Protein AF-A0A7L4BNN2-F1 (afdb_monomer_lite)

Sequence (101 aa):
QAYVSYSNIAALTHLAAKPGWEITSTLDDIKIWTHEEGDVLSFKVEMQVKIPSHLAFSLLTCEVLLAVNEDEKIYYITSPPMTGHKPRDFVILVSQRQPCK

Organism: NCBI:txid297813

Structure (mmCIF, N/CA/C/O backbone):
data_AF-A0A7L4BNN2-F1
#
_entry.id   AF-A0A7L4BNN2-F1
#
loop_
_atom_site.group_PDB
_atom_site.id
_atom_site.type_symbol
_atom_site.label_atom_id
_atom_site.label_alt_id
_atom_site.label_comp_id
_atom_site.label_asym_id
_atom_site.label_entity_id
_atom_site.label_seq_id
_atom_site.pdbx_PDB_ins_code
_atom_site.Cartn_x
_atom_site.Cartn_y
_atom_site.Cartn_z
_atom_site.occupancy
_atom_site.B_iso_or_equiv
_atom_site.auth_seq_id
_atom_site.auth_comp_id
_atom_site.auth_asym_id
_atom_site.auth_atom_id
_atom_site.pdbx_PDB_model_num
ATOM 1 N N . GLN A 1 1 ? 7.545 3.885 -20.710 1.00 61.56 1 GLN A N 1
ATOM 2 C CA . GLN A 1 1 ? 7.872 3.234 -19.426 1.00 61.56 1 GLN A CA 1
ATOM 3 C C . GLN A 1 1 ? 8.038 4.220 -18.273 1.00 61.56 1 GLN A C 1
ATOM 5 O O . GLN A 1 1 ? 7.241 4.143 -17.352 1.00 61.56 1 GLN A O 1
ATOM 10 N N . ALA A 1 2 ? 8.994 5.158 -18.328 1.00 74.50 2 ALA A N 1
ATOM 11 C CA . ALA A 1 2 ? 9.270 6.096 -17.226 1.00 74.50 2 ALA A CA 1
ATOM 12 C C . ALA A 1 2 ? 8.026 6.833 -16.681 1.00 74.50 2 ALA A C 1
ATOM 14 O O . ALA A 1 2 ? 7.904 7.027 -15.475 1.00 74.50 2 ALA A O 1
ATOM 15 N N . TYR A 1 3 ? 7.073 7.172 -17.556 1.00 85.56 3 TYR A N 1
ATOM 16 C CA . TYR A 1 3 ? 5.809 7.806 -17.172 1.00 85.56 3 TYR A CA 1
ATOM 17 C C . TYR A 1 3 ? 4.944 6.953 -16.229 1.00 85.56 3 TYR A C 1
ATOM 19 O O . TYR A 1 3 ? 4.426 7.469 -15.245 1.00 85.56 3 TYR A O 1
ATOM 27 N N . VAL A 1 4 ? 4.810 5.648 -16.494 1.00 86.88 4 VAL A N 1
ATOM 28 C CA . VAL A 1 4 ? 3.949 4.756 -15.693 1.00 86.88 4 VAL A CA 1
ATOM 29 C C . VAL A 1 4 ? 4.534 4.580 -14.291 1.00 86.88 4 VAL A C 1
ATOM 31 O O . VAL A 1 4 ? 3.813 4.692 -13.306 1.00 86.88 4 VAL A O 1
ATOM 34 N N . SER A 1 5 ? 5.853 4.407 -14.196 1.00 87.69 5 SER A N 1
ATOM 35 C CA . SER A 1 5 ? 6.567 4.340 -12.918 1.00 87.69 5 SER A CA 1
ATOM 36 C C . SER A 1 5 ? 6.443 5.636 -12.113 1.00 87.69 5 SER A C 1
ATOM 38 O O . SER A 1 5 ? 6.165 5.600 -10.918 1.00 87.69 5 SER A O 1
ATOM 40 N N . TYR A 1 6 ? 6.596 6.797 -12.761 1.00 89.06 6 TYR A N 1
ATOM 41 C CA . TYR A 1 6 ? 6.388 8.092 -12.105 1.00 89.06 6 TYR A CA 1
ATOM 42 C C . TYR A 1 6 ? 4.952 8.247 -11.590 1.00 89.06 6 TYR A C 1
ATOM 44 O O . TYR A 1 6 ? 4.747 8.628 -10.440 1.00 89.06 6 TYR A O 1
ATOM 52 N N . SER A 1 7 ? 3.966 7.901 -12.421 1.00 93.00 7 SER A N 1
ATOM 53 C CA . SER A 1 7 ? 2.552 7.962 -12.053 1.00 93.00 7 SER A CA 1
ATOM 54 C C . SER A 1 7 ? 2.229 7.070 -10.854 1.00 93.00 7 SER A C 1
ATOM 56 O O . SER A 1 7 ? 1.422 7.465 -10.020 1.00 93.00 7 SER A O 1
ATOM 58 N N . ASN A 1 8 ? 2.859 5.896 -10.746 1.00 92.44 8 ASN A N 1
ATOM 59 C CA . ASN A 1 8 ? 2.667 4.972 -9.627 1.00 92.44 8 ASN A CA 1
ATOM 60 C C . ASN A 1 8 ? 3.125 5.598 -8.297 1.00 92.44 8 ASN A C 1
ATOM 62 O O . ASN A 1 8 ? 2.377 5.627 -7.321 1.00 92.44 8 ASN A O 1
ATOM 66 N N . ILE A 1 9 ? 4.325 6.190 -8.289 1.00 92.19 9 ILE A N 1
ATOM 67 C CA . ILE A 1 9 ? 4.864 6.910 -7.126 1.00 92.19 9 ILE A CA 1
ATOM 68 C C . ILE A 1 9 ? 3.984 8.109 -6.769 1.00 92.19 9 ILE A C 1
ATOM 70 O O . ILE A 1 9 ? 3.577 8.250 -5.618 1.00 92.19 9 ILE A O 1
ATOM 74 N N . ALA A 1 10 ? 3.652 8.945 -7.755 1.00 93.94 10 ALA A N 1
ATOM 75 C CA . ALA A 1 10 ? 2.846 10.141 -7.541 1.00 93.94 10 ALA A CA 1
ATOM 76 C C . ALA A 1 10 ? 1.456 9.807 -6.977 1.00 93.94 10 ALA A C 1
ATOM 78 O O . ALA A 1 10 ? 0.984 10.499 -6.075 1.00 93.94 10 ALA A O 1
ATOM 79 N N . ALA A 1 11 ? 0.826 8.728 -7.454 1.00 94.81 11 ALA A N 1
ATOM 80 C CA . ALA A 1 11 ? -0.469 8.274 -6.960 1.00 94.81 11 ALA A CA 1
ATOM 81 C C . ALA A 1 11 ? -0.415 7.888 -5.473 1.00 94.81 11 ALA A C 1
ATOM 83 O O . ALA A 1 11 ? -1.263 8.336 -4.700 1.00 94.81 11 ALA A O 1
ATOM 84 N N . LEU A 1 12 ? 0.599 7.121 -5.052 1.00 94.19 12 LEU A N 1
ATOM 85 C CA . LEU A 1 12 ? 0.764 6.746 -3.645 1.00 94.19 12 LEU A CA 1
ATOM 86 C C . LEU A 1 12 ? 1.095 7.959 -2.767 1.00 94.19 12 LEU A C 1
ATOM 88 O O . LEU A 1 12 ? 0.507 8.114 -1.698 1.00 94.19 12 LEU A O 1
ATOM 92 N N . THR A 1 13 ? 1.995 8.841 -3.218 1.00 93.81 13 THR A N 1
ATOM 93 C CA . THR A 1 13 ? 2.333 10.080 -2.499 1.00 93.81 13 THR A CA 1
ATOM 94 C C . THR A 1 13 ? 1.100 10.955 -2.299 1.00 93.81 13 THR A C 1
ATOM 96 O O . THR A 1 13 ? 0.864 11.441 -1.195 1.00 93.81 13 THR A O 1
ATOM 99 N N . HIS A 1 14 ? 0.283 11.117 -3.341 1.00 94.75 14 HIS A N 1
ATOM 100 C CA . HIS A 1 14 ? -0.951 11.889 -3.268 1.00 94.75 14 HIS A CA 1
ATOM 101 C C . HIS A 1 14 ? -1.971 11.246 -2.319 1.00 94.75 14 HIS A C 1
ATOM 103 O O . HIS A 1 14 ? -2.537 11.940 -1.481 1.00 94.75 14 HIS A O 1
ATOM 109 N N . LEU A 1 15 ? -2.178 9.924 -2.399 1.00 95.38 15 LEU A N 1
ATOM 110 C CA . LEU A 1 15 ? -3.099 9.199 -1.516 1.00 95.38 15 LEU A CA 1
ATOM 111 C C . LEU A 1 15 ? -2.691 9.308 -0.039 1.00 95.38 15 LEU A C 1
ATOM 113 O O . LEU A 1 15 ? -3.529 9.594 0.813 1.00 95.38 15 LEU A O 1
ATOM 117 N N . ALA A 1 16 ? -1.404 9.120 0.261 1.00 94.00 16 ALA A N 1
ATOM 118 C CA . ALA A 1 16 ? -0.879 9.197 1.622 1.00 94.00 16 ALA A CA 1
ATOM 119 C C . ALA A 1 16 ? -0.981 10.609 2.223 1.00 94.00 16 ALA A C 1
ATOM 121 O O . ALA A 1 16 ? -1.154 10.744 3.433 1.00 94.00 16 ALA A O 1
ATOM 122 N N . ALA A 1 17 ? -0.890 11.648 1.386 1.00 95.06 17 ALA A N 1
ATOM 123 C CA . ALA A 1 17 ? -0.983 13.047 1.794 1.00 95.06 17 ALA A CA 1
ATOM 124 C C . ALA A 1 17 ? -2.422 13.588 1.863 1.00 95.06 17 ALA A C 1
ATOM 126 O O . ALA A 1 17 ? -2.607 14.733 2.283 1.00 95.06 17 ALA A O 1
ATOM 127 N N . LYS A 1 18 ? -3.437 12.809 1.451 1.00 95.06 18 LYS A N 1
ATOM 128 C CA . LYS A 1 18 ? -4.836 13.250 1.534 1.00 95.06 18 LYS A CA 1
ATOM 129 C C . LYS A 1 18 ? -5.193 13.640 2.978 1.00 95.06 18 LYS A C 1
ATOM 131 O O . LYS A 1 18 ? -4.820 12.918 3.903 1.00 95.06 18 LYS A O 1
ATOM 136 N N . PRO A 1 19 ? -5.901 14.759 3.202 1.00 94.44 19 PRO A N 1
ATOM 137 C CA . PRO A 1 19 ? -6.459 15.068 4.515 1.00 94.44 19 PRO A CA 1
ATOM 138 C C . PRO A 1 19 ? -7.627 14.122 4.838 1.00 94.44 19 PRO A C 1
ATOM 140 O O . PRO A 1 19 ? -8.129 13.437 3.957 1.00 94.44 19 PRO A O 1
ATOM 143 N N . GLY A 1 20 ? -8.084 14.102 6.094 1.00 94.12 20 GLY A N 1
ATOM 144 C CA . GLY A 1 20 ? -9.300 13.365 6.476 1.00 94.12 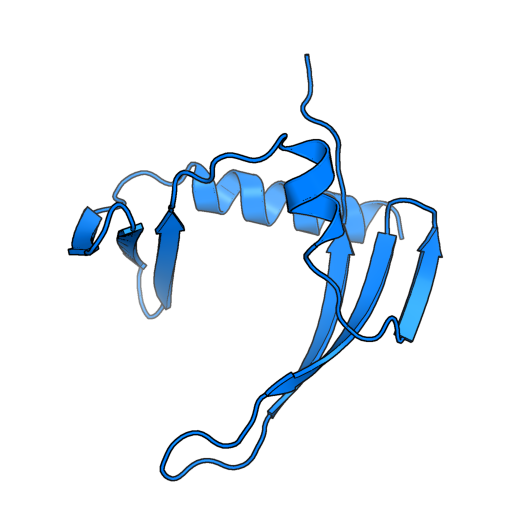20 GLY A CA 1
ATOM 145 C C . GLY A 1 20 ? -9.111 11.873 6.767 1.00 94.12 20 GLY A C 1
ATOM 146 O O . GLY A 1 20 ? -10.090 11.142 6.821 1.00 94.12 20 GLY A O 1
ATOM 147 N N . TRP A 1 21 ? -7.875 11.401 6.953 1.00 97.06 21 TRP A N 1
ATOM 148 C CA . TRP A 1 21 ? -7.641 10.061 7.499 1.00 97.06 21 TRP A CA 1
ATOM 149 C C . TRP A 1 21 ? -8.056 9.997 8.969 1.00 97.06 21 TRP A C 1
ATOM 151 O O . TRP A 1 21 ? -7.569 10.777 9.789 1.00 97.06 21 TRP A O 1
ATOM 161 N N . GLU A 1 22 ? -8.872 9.007 9.311 1.00 96.69 22 GLU A N 1
ATOM 162 C CA . GLU A 1 22 ? -9.339 8.768 10.676 1.00 96.69 22 GLU A CA 1
ATOM 163 C C . GLU A 1 22 ? -8.811 7.432 11.197 1.00 96.69 22 GLU A C 1
ATOM 165 O O . GLU A 1 22 ? -8.802 6.440 10.471 1.00 96.69 22 GLU A O 1
ATOM 170 N N . ILE A 1 23 ? -8.359 7.389 12.455 1.00 92.94 23 ILE A N 1
ATOM 171 C CA . ILE A 1 23 ? -7.959 6.131 13.098 1.00 92.94 23 ILE A CA 1
ATOM 172 C C . ILE A 1 23 ? -9.225 5.375 13.488 1.00 92.94 23 ILE A C 1
ATOM 174 O O . ILE A 1 23 ? -9.973 5.833 14.348 1.00 92.94 23 ILE A O 1
ATOM 178 N N . THR A 1 24 ? -9.432 4.194 12.915 1.00 90.19 24 THR A N 1
ATOM 179 C CA . THR A 1 24 ? -10.585 3.335 13.231 1.00 90.19 24 THR A CA 1
ATOM 180 C C . THR A 1 24 ? -10.233 2.151 14.110 1.00 90.19 24 THR A C 1
ATOM 182 O O . THR A 1 24 ? -11.113 1.578 14.750 1.00 90.19 24 THR A O 1
ATOM 185 N N . SER A 1 25 ? -8.956 1.774 14.184 1.00 86.62 25 SER A N 1
ATOM 186 C CA . SER A 1 25 ? -8.515 0.699 15.065 1.00 86.62 25 SER A CA 1
ATOM 187 C C . SER A 1 25 ? -7.067 0.873 15.495 1.00 86.62 25 SER A C 1
ATOM 189 O O . SER A 1 25 ? -6.211 1.303 14.717 1.00 86.62 25 SER A O 1
ATOM 191 N N . THR A 1 26 ? -6.801 0.496 16.741 1.00 86.88 26 THR A N 1
ATOM 192 C CA . THR A 1 26 ? -5.457 0.356 17.293 1.00 86.88 26 THR A CA 1
ATOM 193 C C . THR A 1 26 ? -5.365 -0.978 18.020 1.00 86.88 26 THR A C 1
ATOM 195 O O . THR A 1 26 ? -6.106 -1.192 18.981 1.00 86.88 26 THR A O 1
ATOM 198 N N . LEU A 1 27 ? -4.468 -1.858 17.583 1.00 87.69 27 LEU A N 1
ATOM 199 C CA . LEU A 1 27 ? -4.190 -3.141 18.230 1.00 87.69 27 LEU A CA 1
ATOM 200 C C . LEU A 1 27 ? -2.688 -3.408 18.156 1.00 87.69 27 LEU A C 1
ATOM 202 O O . LEU A 1 27 ? -2.130 -3.335 17.069 1.00 87.69 27 LEU A O 1
ATOM 206 N N . ASP A 1 28 ? -2.046 -3.710 19.285 1.00 85.56 28 ASP A N 1
ATOM 207 C CA . ASP A 1 28 ? -0.639 -4.140 19.341 1.00 85.56 28 ASP A CA 1
ATOM 208 C C . ASP A 1 28 ? 0.329 -3.266 18.510 1.00 85.56 28 ASP A C 1
ATOM 210 O O . ASP A 1 28 ? 1.083 -3.763 17.678 1.00 85.56 28 ASP A O 1
ATOM 214 N N . ASP A 1 29 ? 0.282 -1.941 18.702 1.00 86.19 29 ASP A N 1
ATOM 215 C CA . ASP A 1 29 ? 1.076 -0.938 17.961 1.00 86.19 29 ASP A CA 1
ATOM 216 C C . ASP A 1 29 ? 0.803 -0.853 16.442 1.00 86.19 29 ASP A C 1
ATOM 218 O O . ASP A 1 29 ? 1.503 -0.143 15.711 1.00 86.19 29 ASP A O 1
ATOM 222 N N . ILE A 1 30 ? -0.257 -1.509 15.964 1.00 93.88 30 ILE A N 1
ATOM 223 C CA . ILE A 1 30 ? -0.789 -1.386 14.606 1.00 93.88 30 ILE A CA 1
ATOM 224 C C . ILE A 1 30 ? -1.932 -0.373 14.619 1.00 93.88 30 ILE A C 1
ATOM 226 O O . ILE A 1 30 ? -2.893 -0.504 15.379 1.00 93.88 30 ILE A O 1
ATOM 230 N N . LYS A 1 31 ? -1.847 0.634 13.749 1.00 95.50 31 LYS A N 1
ATOM 231 C CA . LYS A 1 31 ? -2.897 1.629 13.518 1.00 95.50 31 LYS A CA 1
ATOM 232 C C . LYS A 1 31 ? -3.541 1.381 12.166 1.00 95.50 31 LYS A C 1
ATOM 234 O O . LYS A 1 31 ? -2.848 1.332 11.150 1.00 95.50 31 LYS A O 1
ATOM 239 N N . ILE A 1 32 ? -4.862 1.269 12.151 1.00 96.44 32 ILE A N 1
ATOM 240 C CA . ILE A 1 32 ? -5.648 1.226 10.921 1.00 96.44 32 ILE A CA 1
ATOM 241 C C . ILE A 1 32 ? -6.335 2.575 10.768 1.00 96.44 32 ILE A C 1
ATOM 243 O O . ILE A 1 32 ? -7.085 3.011 11.643 1.00 96.44 32 ILE A O 1
ATOM 247 N N . TRP A 1 33 ? -6.051 3.219 9.646 1.00 96.50 33 TRP A N 1
ATOM 248 C CA . TRP A 1 33 ? -6.659 4.464 9.226 1.00 96.50 33 TRP A CA 1
ATOM 249 C C . TRP A 1 33 ? -7.617 4.207 8.069 1.00 96.50 33 TRP A C 1
ATOM 251 O O . TRP A 1 33 ? -7.308 3.417 7.173 1.00 96.50 33 TRP A O 1
ATOM 261 N N . THR A 1 34 ? -8.737 4.914 8.051 1.00 97.00 34 THR A N 1
ATOM 262 C CA . THR A 1 34 ? -9.716 4.889 6.961 1.00 97.00 34 THR A CA 1
ATOM 263 C C . THR A 1 34 ? -9.926 6.280 6.392 1.00 97.00 34 THR A C 1
ATOM 265 O O . THR A 1 34 ? -9.815 7.276 7.106 1.00 97.00 34 THR A O 1
ATOM 268 N N . HIS A 1 35 ? -10.229 6.340 5.101 1.00 96.69 35 HIS A N 1
ATOM 269 C CA . HIS A 1 35 ? -10.644 7.554 4.410 1.00 96.69 35 HIS A CA 1
ATOM 270 C C . HIS A 1 35 ? -11.745 7.196 3.409 1.00 96.69 35 HIS A C 1
ATOM 272 O O . HIS A 1 35 ? -11.515 6.411 2.483 1.00 96.69 35 HIS A O 1
ATOM 278 N N . GLU A 1 36 ? -12.930 7.766 3.607 1.00 95.81 36 GLU A N 1
ATOM 279 C CA . GLU A 1 36 ? -14.104 7.576 2.752 1.00 95.81 36 GLU A CA 1
ATOM 280 C C . GLU A 1 36 ? -14.262 8.764 1.802 1.00 95.81 36 GLU A C 1
ATOM 282 O O . GLU A 1 36 ? -14.301 9.917 2.227 1.00 95.81 36 GLU A O 1
ATOM 287 N N . GLU A 1 37 ? -14.353 8.489 0.501 1.00 94.62 37 GLU A N 1
ATOM 288 C CA . GLU A 1 37 ? -14.551 9.511 -0.526 1.00 94.62 37 GLU A CA 1
ATOM 289 C C . GLU A 1 37 ? -15.435 8.965 -1.647 1.00 94.62 37 GLU A C 1
ATOM 291 O O . GLU A 1 37 ? -15.021 8.106 -2.426 1.00 94.62 37 GLU A O 1
ATOM 296 N N . GLY A 1 38 ? -16.665 9.475 -1.735 1.00 93.88 38 GLY A N 1
ATOM 297 C CA . GLY A 1 38 ? -17.640 9.000 -2.715 1.00 93.88 38 GLY A CA 1
ATOM 298 C C . GLY A 1 38 ? -17.994 7.529 -2.492 1.00 93.88 38 GLY A C 1
ATOM 299 O O . GLY A 1 38 ? -18.491 7.161 -1.432 1.00 93.88 38 GLY A O 1
ATOM 300 N N . ASP A 1 39 ? -17.752 6.698 -3.502 1.00 95.44 39 ASP A N 1
ATOM 301 C CA . ASP A 1 39 ? -17.945 5.245 -3.480 1.00 95.44 39 ASP A CA 1
ATOM 302 C C . ASP A 1 39 ? -16.662 4.466 -3.132 1.00 95.44 39 ASP A C 1
ATOM 304 O O . ASP A 1 39 ? -16.648 3.233 -3.169 1.00 95.44 39 ASP A O 1
ATOM 308 N N . VAL A 1 40 ? -15.583 5.170 -2.776 1.00 95.00 40 VAL A N 1
ATOM 309 C CA . VAL A 1 40 ? -14.282 4.578 -2.465 1.00 95.00 40 VAL A CA 1
ATOM 310 C C . VAL A 1 40 ? -14.009 4.631 -0.964 1.00 95.00 40 VAL A C 1
ATOM 312 O O . VAL A 1 40 ? -13.935 5.700 -0.359 1.00 95.00 40 VAL A O 1
ATOM 315 N N . LEU A 1 41 ? -13.751 3.460 -0.379 1.00 95.25 41 LEU A N 1
ATOM 316 C CA . LEU A 1 41 ? -13.217 3.309 0.973 1.00 95.25 41 LEU A CA 1
ATOM 317 C C . LEU A 1 41 ? -11.733 2.933 0.897 1.00 95.25 41 LEU A C 1
ATOM 319 O O . LEU A 1 41 ? -11.373 1.861 0.407 1.00 95.25 41 LEU A O 1
ATOM 323 N N . SER A 1 42 ? -10.868 3.827 1.375 1.00 96.06 42 SER A N 1
ATOM 324 C CA . SER A 1 42 ? -9.419 3.616 1.433 1.00 96.06 42 SER A CA 1
ATOM 325 C C . SER A 1 42 ? -8.977 3.233 2.840 1.00 96.06 42 SER A C 1
ATOM 327 O O . SER A 1 42 ? -9.456 3.796 3.823 1.00 96.06 42 SER A O 1
ATOM 329 N N . PHE A 1 43 ? -8.008 2.321 2.930 1.00 96.00 43 PHE A N 1
ATOM 330 C CA . PHE A 1 43 ? -7.395 1.898 4.187 1.00 96.00 43 PHE A CA 1
ATOM 331 C C . PHE A 1 43 ? -5.888 2.145 4.158 1.00 96.00 43 PHE A C 1
ATOM 333 O O . PHE A 1 43 ? -5.233 1.919 3.139 1.00 96.00 43 PHE A O 1
ATOM 340 N N . LYS A 1 44 ? -5.328 2.548 5.297 1.00 95.38 44 LYS A N 1
ATOM 341 C CA . LYS A 1 44 ? -3.887 2.658 5.525 1.00 95.38 44 LYS A CA 1
ATOM 342 C C . LYS A 1 44 ? -3.548 1.965 6.839 1.00 95.38 44 LYS A C 1
ATOM 344 O O . LYS A 1 44 ? -4.096 2.308 7.881 1.00 95.38 44 LYS A O 1
ATOM 349 N N . VAL A 1 45 ? -2.642 0.995 6.786 1.00 94.75 45 VAL A N 1
ATOM 350 C CA . VAL A 1 45 ? -2.177 0.248 7.962 1.00 94.75 45 VAL A CA 1
ATOM 351 C C . VAL A 1 45 ? -0.755 0.692 8.284 1.00 94.75 45 VAL A C 1
ATOM 353 O O . VAL A 1 45 ? 0.126 0.614 7.432 1.00 94.75 45 VAL A O 1
ATOM 356 N N . GLU A 1 46 ? -0.532 1.172 9.503 1.00 94.62 46 GLU A N 1
ATOM 357 C CA . GLU A 1 46 ? 0.764 1.654 9.980 1.00 94.62 46 GLU A CA 1
ATOM 358 C C . GLU A 1 46 ? 1.214 0.835 11.188 1.00 94.62 46 GLU A C 1
ATOM 360 O O . GLU A 1 46 ? 0.443 0.621 12.120 1.00 94.62 46 GLU A O 1
ATOM 365 N N . MET A 1 47 ? 2.475 0.406 11.193 1.00 92.69 47 MET A N 1
ATOM 366 C CA . MET A 1 47 ? 3.104 -0.264 12.333 1.00 92.69 47 MET A CA 1
ATOM 367 C C . MET A 1 47 ? 4.559 0.175 12.468 1.00 92.69 47 MET A C 1
ATOM 369 O O . MET A 1 47 ? 5.218 0.487 11.471 1.00 92.69 47 MET A O 1
ATOM 373 N N . GLN A 1 48 ? 5.083 0.159 13.691 1.00 90.69 48 GLN A N 1
ATOM 374 C CA . GLN A 1 48 ? 6.502 0.390 13.938 1.00 90.69 48 GLN A CA 1
ATOM 375 C C . GLN A 1 48 ? 7.226 -0.945 14.131 1.00 90.69 48 GLN A C 1
ATOM 377 O O . GLN A 1 48 ? 6.918 -1.712 15.036 1.00 90.69 48 GLN A O 1
ATOM 382 N N . VAL A 1 49 ? 8.233 -1.208 13.297 1.00 89.06 49 VAL A N 1
ATOM 383 C CA . VAL A 1 49 ? 9.046 -2.432 13.359 1.00 89.06 49 VAL A CA 1
ATOM 384 C C . VAL A 1 49 ? 10.479 -2.124 13.791 1.00 89.06 49 VAL A C 1
ATOM 386 O O . VAL A 1 49 ? 11.028 -1.070 13.475 1.00 89.06 49 VAL A O 1
ATOM 389 N N . LYS A 1 50 ? 11.116 -3.057 14.508 1.00 91.44 50 LYS A N 1
ATOM 390 C CA . LYS A 1 50 ? 12.492 -2.914 15.026 1.00 91.44 50 LYS A CA 1
ATOM 391 C C . LYS A 1 50 ? 13.555 -3.363 14.014 1.00 91.44 50 LYS A C 1
ATOM 393 O O . LYS A 1 50 ? 14.495 -4.065 14.375 1.00 91.44 50 LYS A O 1
ATOM 398 N N . ILE A 1 51 ? 13.394 -2.989 12.747 1.00 91.06 51 ILE A N 1
ATOM 399 C CA . ILE A 1 51 ? 14.349 -3.298 11.675 1.00 91.06 51 ILE A CA 1
ATOM 400 C C . ILE A 1 51 ? 14.682 -2.035 10.867 1.00 91.06 51 ILE A C 1
ATOM 402 O O . ILE A 1 51 ? 13.828 -1.159 10.731 1.00 91.06 51 ILE A O 1
ATOM 406 N N . PRO A 1 52 ? 15.905 -1.917 10.317 1.00 90.81 52 PRO A N 1
ATOM 407 C CA . PRO A 1 52 ? 16.253 -0.834 9.404 1.00 90.81 52 PRO A CA 1
ATOM 408 C C . PRO A 1 52 ? 15.309 -0.774 8.196 1.00 90.81 52 PRO A C 1
ATOM 410 O O . PRO A 1 52 ? 14.974 -1.806 7.614 1.00 90.81 52 PRO A O 1
ATOM 413 N N . SER A 1 53 ? 14.941 0.434 7.765 1.00 85.75 53 SER A N 1
ATOM 414 C CA . SER A 1 53 ? 13.993 0.651 6.659 1.00 85.75 53 SER A CA 1
ATOM 415 C C . SER A 1 53 ? 14.418 -0.018 5.348 1.00 85.75 53 SER A C 1
ATOM 417 O O . SER A 1 53 ? 13.584 -0.590 4.652 1.00 85.75 53 SER A O 1
ATOM 419 N N . HIS A 1 54 ? 15.717 -0.015 5.036 1.00 81.44 54 HIS A N 1
ATOM 420 C CA . HIS A 1 54 ? 16.244 -0.668 3.835 1.00 81.44 54 HIS A CA 1
ATOM 421 C C . HIS A 1 54 ? 16.077 -2.198 3.859 1.00 81.44 54 HIS A C 1
ATOM 423 O O . HIS A 1 54 ? 15.900 -2.798 2.803 1.00 81.44 54 HIS A O 1
ATOM 429 N N . LEU A 1 55 ? 16.093 -2.822 5.046 1.00 84.94 55 LEU A N 1
ATOM 430 C CA . LEU A 1 55 ? 15.826 -4.255 5.206 1.00 84.94 55 LEU A CA 1
ATOM 431 C C . LEU A 1 55 ? 14.326 -4.546 5.213 1.00 84.94 55 LEU A C 1
ATOM 433 O O . LEU A 1 55 ? 13.896 -5.526 4.621 1.00 84.94 55 LEU A O 1
ATOM 437 N N . ALA A 1 56 ? 13.510 -3.685 5.827 1.00 84.25 56 ALA A N 1
ATOM 438 C CA . ALA A 1 56 ? 12.053 -3.821 5.764 1.00 84.25 56 ALA A CA 1
ATOM 439 C C . ALA A 1 56 ? 11.554 -3.839 4.312 1.00 84.25 56 ALA A C 1
ATOM 441 O O . ALA A 1 56 ? 10.685 -4.631 3.960 1.00 84.25 56 ALA A O 1
ATOM 442 N N . PHE A 1 57 ? 12.156 -3.005 3.462 1.00 71.94 57 PHE A N 1
ATOM 443 C CA . PHE A 1 57 ? 11.792 -2.910 2.055 1.00 71.94 57 PHE A CA 1
ATOM 444 C C . PHE A 1 57 ? 12.119 -4.185 1.262 1.00 71.94 57 PHE A C 1
ATOM 446 O O . PHE A 1 57 ? 11.356 -4.571 0.382 1.00 71.94 57 PHE A O 1
ATOM 453 N N . SER A 1 58 ? 13.228 -4.866 1.573 1.00 72.19 58 SER A N 1
ATOM 454 C CA . SER A 1 58 ? 13.627 -6.087 0.860 1.00 72.19 58 SER A CA 1
ATOM 455 C C . SER A 1 58 ? 12.835 -7.330 1.272 1.00 72.19 58 SER A C 1
ATOM 457 O O . SER A 1 58 ? 12.814 -8.302 0.522 1.00 72.19 58 SER A O 1
ATOM 459 N N . LEU A 1 59 ? 12.170 -7.306 2.432 1.00 74.88 59 LEU A N 1
ATOM 460 C CA . LEU A 1 59 ? 11.361 -8.421 2.942 1.00 74.88 59 LEU A CA 1
ATOM 461 C C . LEU A 1 59 ? 9.986 -8.546 2.269 1.00 74.88 59 LEU A C 1
ATOM 463 O O . LEU A 1 59 ? 9.315 -9.561 2.443 1.00 74.88 59 LEU A O 1
ATOM 467 N N . LEU A 1 60 ? 9.569 -7.553 1.480 1.00 66.50 60 LEU A N 1
ATOM 468 C CA . LEU A 1 60 ? 8.352 -7.609 0.670 1.00 66.50 60 LEU A CA 1
ATOM 469 C C . LEU A 1 60 ? 8.609 -8.450 -0.590 1.00 66.50 60 LEU A C 1
ATOM 471 O O . LEU A 1 60 ? 8.726 -7.926 -1.697 1.00 66.50 60 LEU A O 1
ATOM 475 N N . THR A 1 61 ? 8.767 -9.763 -0.430 1.00 58.41 61 THR A N 1
ATOM 476 C CA . THR A 1 61 ? 9.041 -10.665 -1.552 1.00 58.41 61 THR A CA 1
ATOM 477 C C . THR A 1 61 ? 7.757 -11.321 -2.054 1.00 58.41 61 THR A C 1
ATOM 479 O O . THR A 1 61 ? 6.995 -11.938 -1.316 1.00 58.41 61 THR A O 1
ATOM 482 N N . CYS A 1 62 ? 7.510 -11.167 -3.350 1.00 71.88 62 CYS A N 1
ATOM 483 C CA . CYS A 1 62 ? 6.522 -11.910 -4.128 1.00 71.88 62 CYS A CA 1
ATOM 484 C C . CYS A 1 62 ? 7.238 -12.503 -5.349 1.00 71.88 62 CYS A C 1
ATOM 486 O O . CYS A 1 62 ? 8.366 -12.109 -5.659 1.00 71.88 62 CYS A O 1
ATOM 488 N N . GLU A 1 63 ? 6.602 -13.438 -6.053 1.00 80.88 63 GLU A N 1
ATOM 489 C CA . GLU A 1 63 ? 7.165 -13.989 -7.287 1.00 80.88 63 GLU A CA 1
ATOM 490 C C . GLU A 1 63 ? 7.276 -12.893 -8.361 1.00 80.88 63 GLU A C 1
ATOM 492 O O . GLU A 1 63 ? 6.286 -12.270 -8.760 1.00 80.88 63 GLU A O 1
ATOM 497 N N . VAL A 1 64 ? 8.507 -12.617 -8.797 1.00 83.44 64 VAL A N 1
ATOM 498 C CA . VAL A 1 64 ? 8.784 -11.606 -9.821 1.00 83.44 64 VAL A CA 1
ATOM 499 C C . VAL A 1 64 ? 8.467 -12.208 -11.184 1.00 83.44 64 VAL A C 1
ATOM 501 O O . VAL A 1 64 ? 9.146 -13.130 -11.626 1.00 83.44 64 VAL A O 1
ATOM 504 N N . LEU A 1 65 ? 7.476 -11.644 -11.872 1.00 89.38 65 LEU A N 1
ATOM 505 C CA . LEU A 1 65 ? 7.136 -12.025 -13.241 1.00 89.38 65 LEU A CA 1
ATOM 506 C C . LEU A 1 65 ? 8.123 -11.411 -14.243 1.00 89.38 65 LEU A C 1
ATOM 508 O O . LEU A 1 65 ? 8.540 -12.064 -15.196 1.00 89.38 65 LEU A O 1
ATOM 512 N N . LEU A 1 66 ? 8.496 -10.144 -14.033 1.00 90.69 66 LEU A N 1
ATOM 513 C CA . LEU A 1 66 ? 9.436 -9.425 -14.891 1.00 90.69 66 LEU A CA 1
ATOM 514 C C . LEU A 1 66 ? 10.203 -8.364 -14.095 1.00 90.69 66 LEU A C 1
ATOM 516 O O . LEU A 1 66 ? 9.604 -7.458 -13.520 1.00 90.69 66 LEU A O 1
ATOM 520 N N . ALA A 1 67 ? 11.533 -8.426 -14.118 1.00 91.38 67 ALA A N 1
ATOM 521 C CA . ALA A 1 67 ? 12.380 -7.323 -13.674 1.00 91.38 67 ALA A CA 1
ATOM 522 C C . ALA A 1 67 ? 12.592 -6.375 -14.854 1.00 91.38 67 ALA A C 1
ATOM 524 O O . ALA A 1 67 ? 13.264 -6.743 -15.816 1.00 91.38 67 ALA A O 1
ATOM 525 N N . VAL A 1 68 ? 12.002 -5.177 -14.815 1.00 89.88 68 VAL A N 1
ATOM 526 C CA . VAL A 1 68 ? 12.202 -4.238 -15.920 1.00 89.88 68 VAL A CA 1
ATOM 527 C C . VAL A 1 68 ? 13.506 -3.461 -15.768 1.00 89.88 68 VAL A C 1
ATOM 529 O O . VAL A 1 68 ? 14.214 -3.231 -16.744 1.00 89.88 68 VAL A O 1
ATOM 532 N N . ASN A 1 69 ? 13.820 -3.058 -14.540 1.00 90.88 69 ASN A N 1
ATOM 533 C CA . ASN A 1 69 ? 15.131 -2.560 -14.140 1.00 90.88 69 ASN A CA 1
ATOM 534 C C . ASN A 1 69 ? 15.317 -2.792 -12.628 1.00 90.88 69 ASN A C 1
ATOM 536 O O . ASN A 1 69 ? 14.527 -3.501 -12.001 1.00 90.88 69 ASN A O 1
ATOM 540 N N . GLU A 1 70 ? 16.372 -2.223 -12.045 1.00 87.62 70 GLU A N 1
ATOM 541 C CA . GLU A 1 70 ? 16.699 -2.397 -10.624 1.00 87.62 70 GLU A CA 1
ATOM 542 C C . GLU A 1 70 ? 15.562 -1.945 -9.691 1.00 87.62 70 GLU A C 1
ATOM 544 O O . GLU A 1 70 ? 15.242 -2.645 -8.725 1.00 87.62 70 GLU A O 1
ATOM 549 N N . ASP A 1 71 ? 14.883 -0.852 -10.038 1.00 88.88 71 ASP A N 1
ATOM 550 C CA . ASP A 1 71 ? 13.854 -0.206 -9.221 1.00 88.88 71 ASP A CA 1
ATOM 551 C C . ASP A 1 71 ? 12.414 -0.530 -9.660 1.00 88.88 71 ASP A C 1
ATOM 553 O O . ASP A 1 71 ? 11.459 -0.183 -8.967 1.00 88.88 71 ASP A O 1
ATOM 557 N N . GLU A 1 72 ? 12.228 -1.180 -10.810 1.00 91.00 72 GLU A N 1
ATOM 558 C CA . GLU A 1 72 ? 10.919 -1.437 -11.416 1.00 91.00 72 GLU A CA 1
ATOM 559 C C . GLU A 1 72 ? 10.729 -2.923 -11.698 1.00 91.00 72 GLU A C 1
ATOM 561 O O . GLU A 1 72 ? 11.408 -3.513 -12.546 1.00 91.00 72 GLU A O 1
ATOM 566 N N . LYS A 1 73 ? 9.760 -3.528 -11.013 1.00 91.50 73 LYS A N 1
ATOM 567 C CA . LYS A 1 73 ? 9.455 -4.956 -11.127 1.00 91.50 73 LYS A CA 1
ATOM 568 C C . LYS A 1 73 ? 7.956 -5.160 -11.299 1.00 91.50 73 LYS A C 1
ATOM 570 O O . LYS A 1 73 ? 7.152 -4.444 -10.707 1.00 91.50 73 LYS A O 1
ATOM 575 N N . ILE A 1 74 ? 7.583 -6.140 -12.110 1.00 92.31 74 ILE A N 1
ATOM 576 C CA . ILE A 1 74 ? 6.207 -6.605 -12.257 1.00 92.31 74 ILE A CA 1
ATOM 577 C C . ILE A 1 74 ? 6.090 -7.945 -11.543 1.00 92.31 74 ILE A C 1
ATOM 579 O O . ILE A 1 74 ? 6.880 -8.857 -11.792 1.00 92.31 74 ILE A O 1
ATOM 583 N N . TYR A 1 75 ? 5.098 -8.052 -10.670 1.00 91.38 75 TYR A N 1
ATOM 584 C CA . TYR A 1 75 ? 4.794 -9.247 -9.894 1.00 91.38 75 TYR A CA 1
ATOM 585 C C . TYR A 1 75 ? 3.484 -9.860 -10.365 1.00 91.38 75 TYR A C 1
ATOM 587 O O . TYR A 1 75 ? 2.545 -9.136 -10.703 1.00 91.38 75 TYR A O 1
ATOM 595 N N . TYR A 1 76 ? 3.422 -11.187 -10.339 1.00 91.44 76 TYR A N 1
ATOM 596 C CA . TYR A 1 76 ? 2.166 -11.922 -10.401 1.00 91.44 76 TYR A CA 1
ATOM 597 C C . TYR A 1 76 ? 1.846 -12.415 -8.991 1.00 91.44 76 TYR A C 1
ATOM 599 O O . TYR A 1 76 ? 2.660 -13.090 -8.366 1.00 91.44 76 TYR A O 1
ATOM 607 N N . ILE A 1 77 ? 0.687 -12.029 -8.464 1.00 90.50 77 ILE A N 1
ATOM 608 C CA . ILE A 1 77 ? 0.290 -12.332 -7.088 1.00 90.50 77 ILE A CA 1
ATOM 609 C C . ILE A 1 77 ? -1.066 -13.013 -7.105 1.00 90.50 77 ILE A C 1
ATOM 611 O O . ILE A 1 77 ? -2.032 -12.468 -7.630 1.00 90.50 77 ILE A O 1
ATOM 615 N N . THR A 1 78 ? -1.157 -14.177 -6.469 1.00 90.44 78 THR A N 1
ATOM 616 C CA . THR A 1 78 ? -2.430 -14.854 -6.213 1.00 90.44 78 THR A CA 1
ATOM 617 C C . THR A 1 78 ? -2.849 -14.654 -4.766 1.00 90.44 78 THR A C 1
ATOM 619 O O . THR A 1 78 ? -2.077 -14.919 -3.845 1.00 90.44 78 THR A O 1
ATOM 622 N N . SER A 1 79 ? -4.089 -14.232 -4.559 1.00 89.81 79 SER A N 1
ATOM 623 C CA . SER A 1 79 ? -4.737 -14.171 -3.256 1.00 89.81 79 SER A CA 1
ATOM 624 C C . SER A 1 79 ? -5.611 -15.414 -3.051 1.00 89.81 79 SER A C 1
ATOM 626 O O . SER A 1 79 ? -6.368 -15.784 -3.960 1.00 89.81 79 SER A O 1
ATOM 628 N N . PRO A 1 80 ? -5.526 -16.071 -1.878 1.00 89.69 80 PRO A N 1
ATOM 629 C CA . PRO A 1 80 ? -6.398 -17.191 -1.54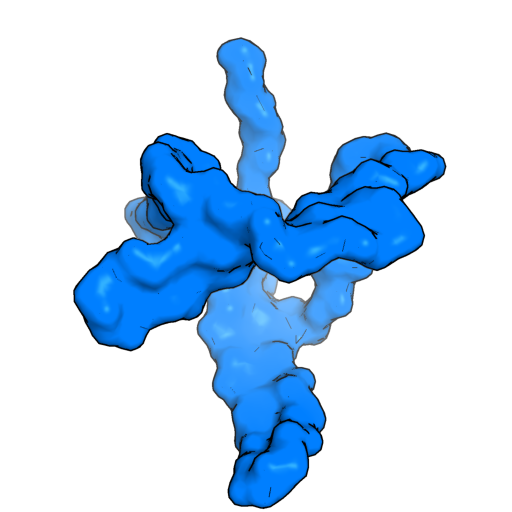8 1.00 89.69 80 PRO A CA 1
ATOM 630 C C . PRO A 1 80 ? -7.878 -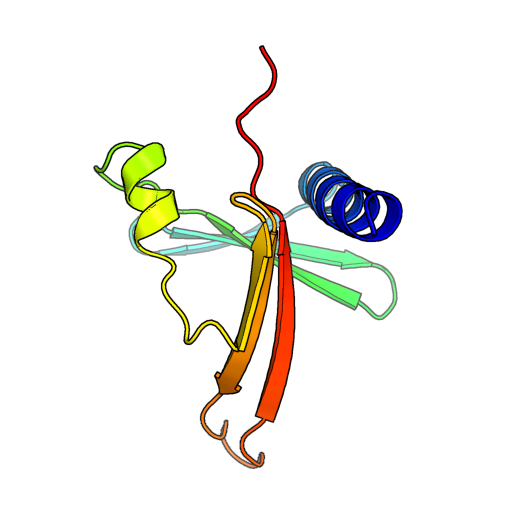16.762 -1.559 1.00 89.69 80 PRO A C 1
ATOM 632 O O . PRO A 1 80 ? -8.192 -15.576 -1.437 1.00 89.69 80 PRO A O 1
ATOM 635 N N . PRO A 1 81 ? -8.814 -17.714 -1.703 1.00 90.31 81 PRO A N 1
ATOM 636 C CA . PRO A 1 81 ? -10.235 -17.395 -1.707 1.00 90.31 81 PRO A CA 1
ATOM 637 C C . PRO A 1 81 ? -10.658 -16.809 -0.353 1.00 90.31 81 PRO A C 1
ATOM 639 O O . PRO A 1 81 ? -10.385 -17.387 0.697 1.00 90.31 81 PRO A O 1
ATOM 642 N N . MET A 1 82 ? -11.361 -15.676 -0.381 1.00 88.50 82 MET A N 1
ATOM 643 C CA . MET A 1 82 ? -12.121 -15.192 0.776 1.00 88.50 82 MET A CA 1
ATOM 644 C C . MET A 1 82 ? -13.474 -15.903 0.835 1.00 88.50 82 MET A C 1
ATOM 646 O O . MET A 1 82 ? -13.970 -16.373 -0.187 1.00 88.50 82 MET A O 1
ATOM 650 N N . THR A 1 83 ? -14.084 -15.986 2.018 1.00 89.12 83 THR A N 1
ATOM 651 C CA . THR A 1 83 ? -15.373 -16.663 2.233 1.00 89.12 83 THR A CA 1
ATOM 652 C C . THR A 1 83 ? -16.400 -16.281 1.163 1.00 89.12 83 THR A C 1
ATOM 654 O O . THR A 1 83 ? -16.746 -15.113 1.019 1.00 89.12 83 THR A O 1
ATOM 657 N N . GLY A 1 84 ? -16.874 -17.269 0.397 1.00 86.81 84 GLY A N 1
ATOM 658 C CA . GLY A 1 84 ? -17.864 -17.065 -0.670 1.00 86.81 84 GLY A CA 1
ATOM 659 C C . GLY A 1 84 ? -17.314 -16.524 -1.998 1.00 86.81 84 GLY A C 1
ATOM 660 O O . GLY A 1 84 ? -18.083 -16.338 -2.939 1.00 86.81 84 GLY A O 1
ATOM 661 N N . HIS A 1 85 ? -16.003 -16.312 -2.119 1.00 89.88 85 HIS A N 1
ATOM 662 C CA . HIS A 1 85 ? -15.358 -15.770 -3.312 1.00 89.88 85 HI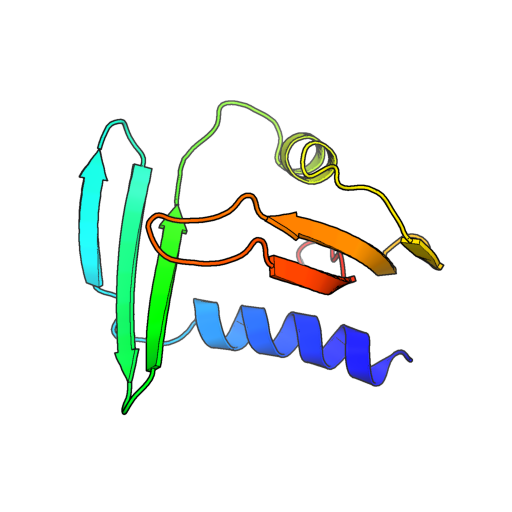S A CA 1
ATOM 663 C C . HIS A 1 85 ? -14.293 -16.716 -3.875 1.00 89.88 85 HIS A C 1
ATOM 665 O O . HIS A 1 85 ? -13.628 -17.458 -3.155 1.00 89.88 85 HIS A O 1
ATOM 671 N N . LYS A 1 86 ? -14.118 -16.679 -5.200 1.00 92.19 86 LYS A N 1
ATOM 672 C CA . LYS A 1 86 ? -13.024 -17.383 -5.878 1.00 92.19 86 LYS A CA 1
ATOM 673 C C . LYS A 1 86 ? -11.672 -16.728 -5.541 1.00 92.19 86 LYS A C 1
ATOM 675 O O . LYS A 1 86 ? -11.658 -15.541 -5.200 1.00 92.19 86 LYS A O 1
ATOM 680 N N . PRO A 1 87 ? -10.554 -17.467 -5.671 1.00 91.75 87 PRO A N 1
ATOM 681 C CA . PRO A 1 87 ? -9.222 -16.869 -5.644 1.00 91.75 87 PRO A CA 1
ATOM 682 C C . PRO A 1 87 ? -9.117 -15.729 -6.662 1.00 91.75 87 PRO A C 1
ATOM 684 O O . PRO A 1 87 ? -9.787 -15.762 -7.698 1.00 91.75 87 PRO A O 1
ATOM 687 N N . ARG A 1 88 ? -8.284 -14.731 -6.364 1.00 92.06 88 ARG A N 1
ATOM 688 C CA . ARG A 1 88 ? -8.022 -13.595 -7.259 1.00 92.06 88 ARG A CA 1
ATOM 689 C C . ARG A 1 88 ? -6.548 -13.530 -7.597 1.00 92.06 88 ARG A C 1
ATOM 691 O O . ARG A 1 88 ? -5.714 -13.808 -6.742 1.00 92.06 88 ARG A O 1
ATOM 698 N N . ASP A 1 89 ? -6.239 -13.131 -8.812 1.00 92.38 89 ASP A N 1
ATOM 699 C CA . ASP A 1 89 ? -4.893 -12.876 -9.287 1.00 92.38 89 ASP A CA 1
ATOM 700 C C . ASP A 1 89 ? -4.700 -11.394 -9.621 1.00 92.38 89 ASP A C 1
ATOM 702 O O . ASP A 1 89 ? -5.642 -10.654 -9.911 1.00 92.38 89 ASP A O 1
ATOM 706 N N . PHE A 1 90 ? -3.455 -10.944 -9.517 1.00 92.12 90 PHE A N 1
ATOM 707 C CA . PHE A 1 90 ? -3.065 -9.562 -9.738 1.00 92.12 90 PHE A CA 1
ATOM 708 C C . PHE A 1 90 ? -1.744 -9.525 -10.497 1.00 92.12 90 PHE A C 1
ATOM 710 O O . PHE A 1 90 ? -0.800 -10.233 -10.150 1.00 92.12 90 PHE A O 1
ATOM 717 N N . VAL A 1 91 ? -1.661 -8.647 -11.493 1.00 93.19 91 VAL A N 1
ATOM 718 C CA . VAL A 1 91 ? -0.395 -8.238 -12.107 1.00 93.19 91 VAL A CA 1
ATOM 719 C C . VAL A 1 91 ? -0.089 -6.834 -11.606 1.00 93.19 91 VAL A C 1
ATOM 721 O O . VAL A 1 91 ? -0.828 -5.898 -11.905 1.00 93.19 91 VAL A O 1
ATOM 724 N N . ILE A 1 92 ? 0.967 -6.689 -10.807 1.00 92.44 92 ILE A N 1
ATOM 725 C CA . ILE A 1 92 ? 1.268 -5.443 -10.091 1.00 92.44 92 ILE A CA 1
ATOM 726 C C . ILE A 1 92 ? 2.616 -4.894 -10.543 1.00 92.44 92 ILE A C 1
ATOM 728 O O . ILE A 1 92 ? 3.627 -5.588 -10.45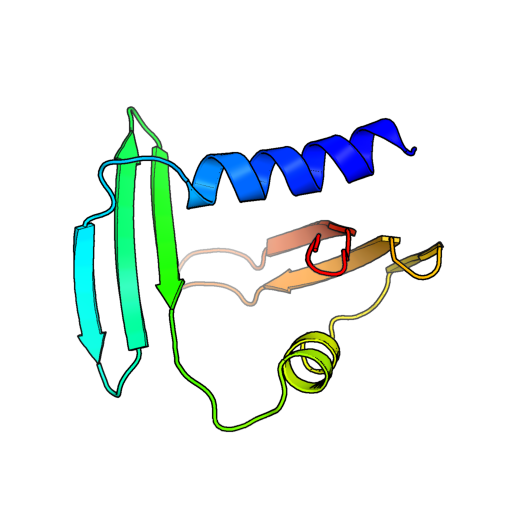7 1.00 92.44 92 ILE A O 1
ATOM 732 N N . LEU A 1 93 ? 2.637 -3.630 -10.971 1.00 92.69 93 LEU A N 1
ATOM 733 C CA . LEU A 1 93 ? 3.871 -2.862 -11.123 1.00 92.69 93 LEU A CA 1
ATOM 734 C C . LEU A 1 93 ? 4.282 -2.286 -9.765 1.00 92.69 93 LEU A C 1
ATOM 736 O O . LEU A 1 93 ? 3.552 -1.492 -9.170 1.00 92.69 93 LEU A O 1
ATOM 740 N N . VAL A 1 94 ? 5.480 -2.635 -9.313 1.00 90.31 94 VAL A N 1
ATOM 741 C CA . VAL A 1 94 ? 6.099 -2.079 -8.112 1.00 90.31 94 VAL A CA 1
ATOM 742 C C . VAL A 1 94 ? 7.253 -1.182 -8.536 1.00 90.31 94 VAL A C 1
ATOM 744 O O . VAL A 1 94 ? 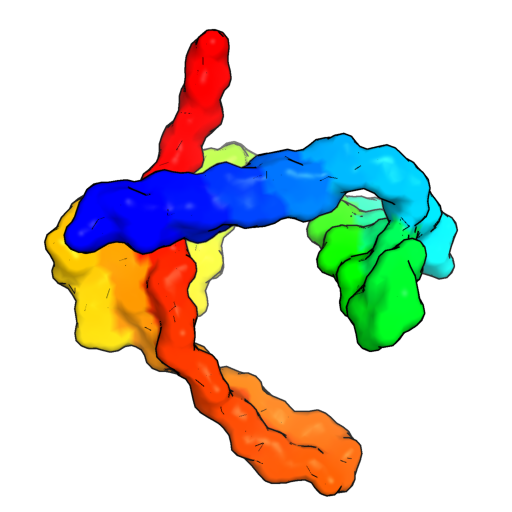8.208 -1.632 -9.174 1.00 90.31 94 VAL A O 1
ATOM 747 N N . SER A 1 95 ? 7.141 0.089 -8.160 1.00 91.12 95 SER A N 1
ATOM 748 C CA . SER A 1 95 ? 8.139 1.128 -8.401 1.00 91.12 95 SER A CA 1
ATOM 749 C C . SER A 1 95 ? 8.794 1.491 -7.071 1.00 91.12 95 SER A C 1
ATOM 751 O O . SER A 1 95 ? 8.139 2.034 -6.183 1.00 91.12 95 SER A O 1
ATOM 753 N N . GLN A 1 96 ? 10.075 1.174 -6.907 1.00 87.50 96 GLN A N 1
ATOM 754 C CA . GLN A 1 96 ? 10.836 1.450 -5.691 1.00 87.50 96 GLN A CA 1
ATOM 755 C C . GLN A 1 96 ? 11.595 2.770 -5.826 1.00 87.50 96 GLN A C 1
ATOM 757 O O . GLN A 1 96 ? 12.283 3.001 -6.815 1.00 87.50 96 GLN A O 1
ATOM 762 N N . ARG A 1 97 ? 11.509 3.652 -4.827 1.00 87.62 97 ARG A N 1
ATOM 763 C CA . ARG A 1 97 ? 12.294 4.893 -4.791 1.00 87.62 97 ARG A CA 1
ATOM 764 C C . ARG A 1 97 ? 12.904 5.113 -3.419 1.00 87.62 97 ARG A C 1
ATOM 766 O O . ARG A 1 97 ? 12.277 4.834 -2.401 1.00 87.62 97 ARG A O 1
ATOM 773 N N . GLN A 1 98 ? 14.127 5.634 -3.412 1.00 86.31 98 GLN A N 1
ATOM 774 C CA . GLN A 1 98 ? 14.745 6.150 -2.197 1.00 86.31 98 GLN A CA 1
ATOM 775 C C . GLN A 1 98 ? 14.071 7.470 -1.793 1.00 86.31 98 GLN A C 1
ATOM 777 O O . GLN A 1 98 ? 13.650 8.223 -2.677 1.00 86.31 98 GLN A O 1
ATOM 782 N N . PRO A 1 99 ? 13.979 7.777 -0.489 1.00 85.25 99 PRO A N 1
ATOM 783 C CA . PRO A 1 99 ? 13.509 9.078 -0.030 1.00 85.25 99 PRO A CA 1
ATOM 784 C C . PRO A 1 99 ? 14.338 10.215 -0.642 1.00 85.25 99 PRO A C 1
ATOM 786 O O . PRO A 1 99 ? 15.570 10.145 -0.677 1.00 85.25 99 PRO A O 1
ATOM 789 N N . CYS A 1 100 ? 13.666 11.270 -1.107 1.00 81.56 100 CYS A N 1
ATOM 790 C CA . CYS A 1 100 ? 14.337 12.512 -1.485 1.00 81.56 100 CYS A CA 1
ATOM 791 C C . CYS A 1 100 ? 14.956 13.166 -0.237 1.00 81.56 100 CYS A C 1
ATOM 793 O O . CYS A 1 100 ? 14.398 13.055 0.855 1.00 81.56 100 CYS A O 1
ATOM 795 N N . LYS A 1 101 ? 16.109 13.823 -0.404 1.00 61.34 101 LYS A N 1
ATOM 796 C CA . LYS A 1 101 ? 16.729 14.645 0.646 1.00 61.34 101 LYS A CA 1
ATOM 797 C C . LYS A 1 101 ? 15.996 15.967 0.829 1.00 61.34 101 LYS A C 1
ATOM 799 O O . LYS A 1 101 ? 15.483 16.481 -0.190 1.00 61.34 101 LYS A O 1
#

Foldseek 3Di:
DVVVLVVVVVVVVVVVPDPDWDFPDDDPQKTWTWDDDDPDIDIDIDHDDPDDPVVVVVVPDAAFPDDPDPFWTWHWDWDCADVPGHIDIDTDIGGHDDDDD

pLDDT: mean 89.09, std 7.71, range [58.41, 97.06]

Radius of gyration: 16.01 Å; chains: 1; bounding box: 35×32×39 Å

Secondary structure (DSSP, 8-state):
-HHHHHHHHHHHHHHHH-S--EEEEEETTEEEEEEEETTEEEEEEEE--SS-HHHHHHT----EEEE-SSSEEEEEEEEPPPTTS--EEEEEEEE--PPP-

InterPro domains:
  IPR023393 START-like domain superfamily [G3DSA:3.30.530.20] (1-101)